Protein AF-A0A8C6QQY6-F1 (afdb_monomer_lite)

Foldseek 3Di:
DDDDDPPDPPDADPLLVVLLVLLVVCVLLLVVLVVVLVCLVVCVCVVPDPPVRSVVSNVVSVVLNVSSVCSVVGNVCVVVSVVVVVVSCVVPVVSVVVVVCVVDDDDDDDD

pLDDT: mean 82.31, std 19.33, range [36.75, 97.31]

Sequence (111 aa):
ELEPSVNIQGGTTEGDLLFAQKCKELQGFIRPLTDLLNGLKMGRFERGLSSFQQSVAMDRIQRIVGVLQKPEMGERYLGTLLQVEGMLKTWFPHIAAQKSSLGGSKHRFTK

Secondary structure (DSSP, 8-state):
-------------HHHHHHHHHHHHHGGGHHHHHHHHHHHHTTTTTTTS-HHHHHHHHHHHHHHHHHHH-GGG-GGGHHHHHHHHHHHHHH-HHHHHHHHGGGS-------

Radius of gyration: 19.96 Å; chains: 1; bounding box: 44×39×70 Å

Organism: Nannospalax galili (NCBI:txid1026970)

Structure (mmCIF, N/CA/C/O backbone):
data_AF-A0A8C6QQY6-F1
#
_entry.id   AF-A0A8C6QQY6-F1
#
loop_
_atom_site.group_PDB
_atom_site.id
_atom_site.type_symbol
_atom_site.label_atom_id
_atom_site.label_alt_id
_atom_site.label_comp_id
_atom_site.label_asym_id
_atom_site.label_entity_id
_atom_site.label_seq_id
_atom_site.pdbx_PDB_ins_code
_atom_site.Cartn_x
_atom_site.Cartn_y
_atom_site.Cartn_z
_atom_site.occupancy
_atom_site.B_iso_or_equiv
_atom_site.auth_seq_id
_atom_site.auth_comp_id
_atom_site.auth_asym_id
_atom_site.auth_atom_id
_atom_site.pdbx_PDB_model_num
ATOM 1 N N . GLU A 1 1 ? -12.266 9.122 52.286 1.00 41.62 1 GLU A N 1
ATOM 2 C CA . GLU A 1 1 ? -12.175 10.264 51.362 1.00 41.62 1 GLU A CA 1
ATOM 3 C C . GLU A 1 1 ? -10.720 10.383 50.925 1.00 41.62 1 GLU A C 1
ATOM 5 O O . GLU A 1 1 ? -9.904 10.760 51.748 1.00 41.62 1 GLU A O 1
ATOM 10 N N . LEU A 1 2 ? -10.387 9.883 49.731 1.00 38.97 2 LEU A N 1
ATOM 11 C CA . LEU A 1 2 ? -9.060 9.921 49.092 1.00 38.97 2 LEU A CA 1
ATOM 12 C C . LEU A 1 2 ? -9.281 9.636 47.588 1.00 38.97 2 LEU A C 1
ATOM 14 O O . LEU A 1 2 ? -9.402 8.484 47.188 1.00 38.97 2 LEU A O 1
ATOM 18 N N . GLU A 1 3 ? -9.391 10.695 46.789 1.00 40.97 3 GLU A N 1
ATOM 19 C CA . GLU A 1 3 ? -9.116 10.710 45.336 1.00 40.97 3 GLU A CA 1
ATOM 20 C C . GLU A 1 3 ? -7.622 11.088 45.142 1.00 40.97 3 GLU A C 1
ATOM 22 O O . GLU A 1 3 ? -7.042 11.602 46.105 1.00 40.97 3 GLU A O 1
ATOM 27 N N . PRO A 1 4 ? -6.964 10.943 43.963 1.00 47.34 4 PRO A N 1
ATOM 28 C CA . PRO A 1 4 ? -7.472 10.551 42.642 1.00 47.34 4 PRO A CA 1
ATOM 29 C C . PRO A 1 4 ? -6.619 9.453 41.956 1.00 47.34 4 PRO A C 1
ATOM 31 O O . PRO A 1 4 ? -5.397 9.559 41.853 1.00 47.34 4 PRO A O 1
ATOM 34 N N . SER A 1 5 ? -7.241 8.421 41.384 1.00 36.75 5 SER A N 1
ATOM 35 C CA . SER A 1 5 ? -6.539 7.498 40.471 1.00 36.75 5 SER A CA 1
ATOM 36 C C . SER A 1 5 ? -6.950 7.798 39.036 1.00 36.75 5 SER A C 1
ATOM 38 O O . SER A 1 5 ? -7.859 7.172 38.495 1.00 36.75 5 SER A O 1
ATOM 40 N N . VAL A 1 6 ? -6.283 8.771 38.408 1.00 48.25 6 VAL A N 1
ATOM 41 C CA . VAL A 1 6 ? -6.341 8.958 36.951 1.00 48.25 6 VAL A CA 1
ATOM 42 C C . VAL A 1 6 ? -5.658 7.748 36.313 1.00 48.25 6 VAL A C 1
ATOM 44 O O . VAL A 1 6 ? -4.451 7.727 36.081 1.00 48.25 6 VAL A O 1
ATOM 47 N N . ASN A 1 7 ? -6.437 6.693 36.093 1.00 45.41 7 ASN A N 1
ATOM 48 C CA . ASN A 1 7 ? -5.994 5.481 35.431 1.00 45.41 7 ASN A CA 1
ATOM 49 C C . ASN A 1 7 ? -5.938 5.753 33.921 1.00 45.41 7 ASN A C 1
ATOM 51 O O . ASN A 1 7 ? -6.956 5.700 33.244 1.00 45.41 7 ASN A O 1
ATOM 55 N N . ILE A 1 8 ? -4.749 6.140 33.449 1.00 49.03 8 ILE A N 1
ATOM 56 C CA . ILE A 1 8 ? -4.232 6.038 32.075 1.00 49.03 8 ILE A CA 1
ATOM 57 C C . ILE A 1 8 ? -5.289 6.257 30.976 1.00 49.03 8 ILE A C 1
ATOM 59 O O . ILE A 1 8 ? -5.989 5.336 30.559 1.00 49.03 8 ILE A O 1
ATOM 63 N N . GLN A 1 9 ? -5.318 7.469 30.415 1.00 50.94 9 GLN A N 1
ATOM 64 C CA . GLN A 1 9 ? -5.923 7.753 29.108 1.00 50.94 9 GLN A CA 1
ATOM 65 C C . GLN A 1 9 ? -5.124 7.048 27.990 1.00 50.94 9 GLN A C 1
ATOM 67 O O . GLN A 1 9 ? -4.404 7.672 27.221 1.00 50.94 9 GLN A O 1
ATOM 72 N N . GLY A 1 10 ? -5.216 5.721 27.942 1.00 52.69 10 GLY A N 1
ATOM 73 C CA . GLY A 1 10 ? -4.748 4.847 26.865 1.00 52.69 10 GLY A CA 1
ATOM 74 C C . GLY A 1 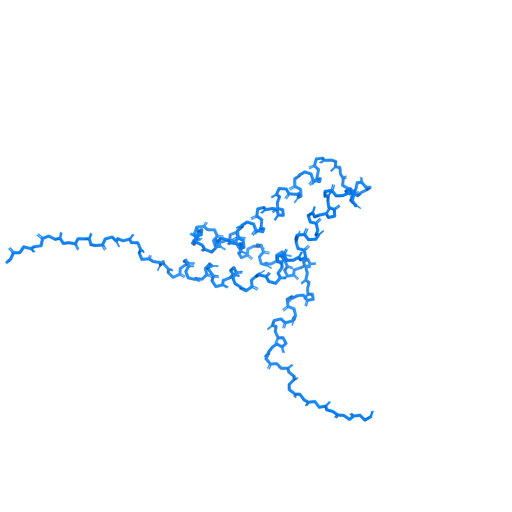10 ? -5.930 4.115 26.234 1.00 52.69 10 GLY A C 1
ATOM 75 O O . GLY A 1 10 ? -5.826 2.942 25.887 1.00 52.69 10 GLY A O 1
ATOM 76 N N . GLY A 1 11 ? -7.091 4.772 26.196 1.00 59.59 11 GLY A N 1
ATOM 77 C CA . GLY A 1 11 ? -8.293 4.232 25.581 1.00 59.59 11 GLY A CA 1
ATOM 78 C C . GLY A 1 11 ? -8.135 4.279 24.073 1.00 59.59 11 GLY A C 1
ATOM 79 O O . GLY A 1 11 ? -8.010 5.364 23.513 1.00 59.59 11 GLY A O 1
ATOM 80 N N . THR A 1 12 ? -8.126 3.109 23.437 1.00 73.81 12 THR A N 1
ATOM 81 C CA . THR A 1 12 ? -8.250 2.968 21.985 1.00 73.81 12 THR A CA 1
ATOM 82 C C . THR A 1 12 ? -9.378 3.876 21.503 1.00 73.81 12 THR A C 1
ATOM 84 O O . THR A 1 12 ? -10.525 3.703 21.926 1.00 73.81 12 THR A O 1
ATOM 87 N N . THR A 1 13 ? -9.056 4.876 20.684 1.00 87.75 13 THR A N 1
ATOM 88 C CA . THR A 1 13 ? -10.071 5.808 20.189 1.00 87.75 13 THR A CA 1
ATOM 89 C C . THR A 1 13 ? -10.946 5.112 19.146 1.00 87.75 13 THR A C 1
ATOM 91 O O . THR A 1 13 ? -10.591 4.063 18.600 1.00 87.75 13 THR A O 1
ATOM 94 N N . GLU A 1 14 ? -12.112 5.680 18.834 1.00 89.00 14 GLU A N 1
ATOM 95 C CA . GLU A 1 14 ? -12.937 5.170 17.732 1.00 89.00 14 GLU A CA 1
ATOM 96 C C . GLU A 1 14 ? -12.143 5.154 16.413 1.00 89.00 14 GLU A C 1
ATOM 98 O O . GLU A 1 14 ? -12.224 4.194 15.644 1.00 89.00 14 GLU A O 1
ATOM 103 N N . GLY A 1 15 ? -11.298 6.165 16.189 1.00 91.19 15 GLY A N 1
ATOM 104 C CA . GLY A 1 15 ? -10.406 6.223 15.038 1.00 91.19 15 GLY A CA 1
ATOM 105 C C . GLY A 1 15 ? -9.369 5.097 15.019 1.00 91.19 15 GLY A C 1
ATOM 106 O O . GLY A 1 15 ? -9.094 4.555 13.947 1.00 91.19 15 GLY A O 1
ATOM 107 N N . ASP A 1 16 ? -8.821 4.701 16.172 1.00 91.44 16 ASP A N 1
ATOM 108 C CA . ASP A 1 16 ? -7.874 3.583 16.266 1.00 91.44 16 ASP A CA 1
ATOM 109 C C . ASP A 1 16 ? -8.552 2.252 15.910 1.00 91.44 16 ASP A C 1
ATOM 111 O O . ASP A 1 16 ? -7.994 1.439 15.166 1.00 91.44 16 ASP A O 1
ATOM 115 N N . LEU A 1 17 ? -9.790 2.047 16.382 1.00 91.81 17 LEU A N 1
ATOM 116 C CA . LEU A 1 17 ? -10.599 0.874 16.032 1.00 91.81 17 LEU A CA 1
ATOM 117 C C . LEU A 1 17 ? -10.918 0.843 14.532 1.00 91.81 17 LEU A C 1
ATOM 119 O O . LEU A 1 17 ? -10.772 -0.201 13.888 1.00 91.81 17 LEU A O 1
ATOM 123 N N . LEU A 1 18 ? -11.311 1.985 13.957 1.00 93.12 18 LEU A N 1
ATOM 124 C CA . LEU A 1 18 ? -11.570 2.116 12.522 1.00 93.12 18 LEU A CA 1
ATOM 125 C C . LEU A 1 18 ? -10.308 1.861 11.693 1.00 93.12 18 LEU A C 1
ATOM 127 O O . LEU A 1 18 ? -10.371 1.153 10.685 1.00 93.12 18 LEU A O 1
ATOM 131 N N . PHE A 1 19 ? -9.157 2.380 12.122 1.00 93.69 19 PHE A N 1
ATOM 132 C CA . PHE A 1 19 ? -7.871 2.131 11.477 1.00 93.69 19 PHE A CA 1
ATOM 133 C C . PHE A 1 19 ? -7.530 0.638 11.472 1.00 93.69 19 PHE A C 1
ATOM 135 O O . PHE A 1 19 ? -7.248 0.068 10.415 1.00 93.69 19 PHE A O 1
ATOM 142 N N . ALA A 1 20 ? -7.629 -0.025 12.627 1.00 93.00 20 ALA A N 1
ATOM 143 C CA . ALA A 1 20 ? -7.372 -1.456 12.745 1.00 93.00 20 ALA A CA 1
ATOM 144 C C . ALA A 1 20 ? -8.318 -2.289 11.860 1.00 93.00 20 ALA A C 1
ATOM 146 O O . ALA A 1 20 ? -7.877 -3.199 11.148 1.00 93.00 20 ALA A O 1
ATOM 147 N N . GLN A 1 21 ? -9.608 -1.942 11.843 1.00 93.19 21 GLN A N 1
ATOM 148 C CA . GLN A 1 21 ? -10.605 -2.586 10.990 1.00 93.19 21 GLN A CA 1
ATOM 149 C C . GLN A 1 21 ? -10.279 -2.402 9.500 1.00 93.19 21 GLN A C 1
ATOM 151 O O . GLN A 1 21 ? -10.317 -3.368 8.732 1.00 93.19 21 GLN A O 1
ATOM 156 N N . LYS A 1 22 ? -9.876 -1.199 9.083 1.00 93.81 22 LYS A N 1
ATOM 157 C CA . LYS A 1 22 ? -9.468 -0.923 7.700 1.00 93.81 22 LYS A CA 1
ATOM 158 C C . LYS A 1 22 ? -8.205 -1.678 7.301 1.00 93.81 22 LYS A C 1
ATOM 160 O O . LYS A 1 22 ? -8.171 -2.277 6.225 1.00 93.81 22 LYS A O 1
ATOM 165 N N . CYS A 1 23 ? -7.203 -1.763 8.174 1.00 93.62 23 CYS A N 1
ATOM 166 C CA . CYS A 1 23 ? -6.030 -2.606 7.938 1.00 93.62 23 CYS A CA 1
ATOM 167 C C . CYS A 1 23 ? -6.421 -4.078 7.730 1.00 93.62 23 CYS A C 1
ATOM 169 O O . CYS A 1 23 ? -5.899 -4.724 6.817 1.00 93.62 23 CYS A O 1
ATOM 171 N N . LYS A 1 24 ? -7.391 -4.596 8.500 1.00 91.19 24 LYS A N 1
ATOM 172 C CA . LYS A 1 24 ? -7.944 -5.953 8.336 1.00 91.19 24 LYS A CA 1
ATOM 173 C C . LYS A 1 24 ? -8.661 -6.132 6.991 1.00 91.19 24 LYS A C 1
ATOM 175 O O . LYS A 1 24 ? -8.483 -7.143 6.304 1.00 91.19 24 LYS A O 1
ATOM 180 N N . GLU A 1 25 ? -9.439 -5.139 6.568 1.00 91.62 25 GLU A N 1
ATOM 181 C CA . GLU A 1 25 ? -10.083 -5.114 5.249 1.00 91.62 25 GLU A CA 1
ATOM 182 C C . GLU A 1 25 ? -9.065 -5.098 4.101 1.00 91.62 25 GLU A C 1
ATOM 184 O O . GLU A 1 25 ? -9.298 -5.711 3.059 1.00 91.62 25 GLU A O 1
ATOM 189 N N . LEU A 1 26 ? -7.904 -4.487 4.300 1.00 93.25 26 LEU A N 1
ATOM 190 C CA . LEU A 1 26 ? -6.883 -4.353 3.267 1.00 93.25 26 LEU A CA 1
ATOM 191 C C . LEU A 1 26 ? -5.827 -5.473 3.268 1.00 93.25 26 LEU A C 1
ATOM 193 O O . LEU A 1 26 ? -5.005 -5.524 2.355 1.00 93.25 26 LEU A O 1
ATOM 197 N N . GLN A 1 27 ? -5.876 -6.433 4.203 1.00 91.00 27 GLN A N 1
ATOM 198 C CA . GLN A 1 27 ? -4.909 -7.550 4.260 1.00 91.00 27 GLN A CA 1
ATOM 199 C C . GLN A 1 27 ? -4.802 -8.345 2.951 1.00 91.00 27 GLN A C 1
ATOM 201 O O . GLN A 1 27 ? -3.726 -8.829 2.606 1.00 91.00 27 GLN A O 1
ATOM 206 N N . GLY A 1 28 ? -5.897 -8.451 2.187 1.00 91.56 28 GLY A N 1
ATOM 207 C CA . GLY A 1 28 ? -5.909 -9.152 0.897 1.00 91.56 28 GLY A CA 1
ATOM 208 C C . GLY A 1 28 ? -4.958 -8.550 -0.145 1.00 91.56 28 GLY A C 1
ATOM 209 O O . GLY A 1 28 ? -4.521 -9.255 -1.050 1.00 91.56 28 GLY A O 1
ATOM 210 N N . PHE A 1 29 ? -4.584 -7.276 0.005 1.00 94.25 29 PHE A N 1
ATOM 211 C CA . PHE A 1 29 ? -3.648 -6.593 -0.887 1.00 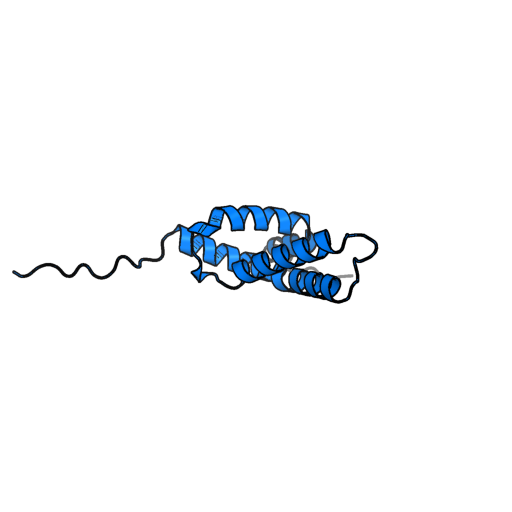94.25 29 PHE A CA 1
ATOM 212 C C . PHE A 1 29 ? -2.177 -6.787 -0.484 1.00 94.25 29 PHE A C 1
ATOM 214 O O . PHE A 1 29 ? -1.292 -6.460 -1.268 1.00 94.25 29 PHE A O 1
ATOM 221 N N . ILE A 1 30 ? -1.864 -7.355 0.689 1.00 93.56 30 ILE A N 1
ATOM 222 C CA . ILE A 1 30 ? -0.463 -7.537 1.115 1.00 93.56 30 ILE A CA 1
ATOM 223 C C . ILE A 1 30 ? 0.290 -8.463 0.160 1.00 93.56 30 ILE A C 1
ATOM 225 O O . ILE A 1 30 ? 1.416 -8.158 -0.234 1.00 93.56 30 ILE A O 1
ATOM 229 N N . ARG A 1 31 ? -0.325 -9.577 -0.246 1.00 94.31 31 ARG A N 1
ATOM 230 C CA . ARG A 1 31 ? 0.307 -10.541 -1.154 1.00 94.31 31 ARG A CA 1
ATOM 231 C C . ARG A 1 31 ? 0.666 -9.943 -2.523 1.00 94.31 31 ARG A C 1
ATOM 233 O O . ARG A 1 31 ? 1.849 -9.961 -2.848 1.00 94.31 31 ARG A O 1
ATOM 240 N N . PRO A 1 32 ? -0.262 -9.339 -3.287 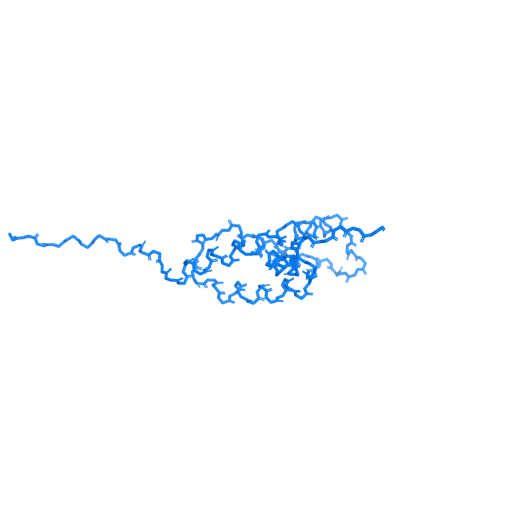1.00 95.06 32 PRO A N 1
ATOM 241 C CA . PRO A 1 32 ? 0.078 -8.732 -4.575 1.00 95.06 32 PRO A CA 1
ATOM 242 C C . PRO A 1 32 ? 1.053 -7.551 -4.444 1.00 95.06 32 PRO A C 1
ATOM 244 O O . PRO A 1 32 ? 1.900 -7.375 -5.315 1.00 95.06 32 PRO A O 1
ATOM 247 N N . LEU A 1 33 ? 0.997 -6.768 -3.357 1.00 96.19 33 LEU A N 1
ATOM 248 C CA . LEU A 1 33 ? 1.993 -5.723 -3.089 1.00 96.19 33 LEU A CA 1
ATOM 249 C C . LEU A 1 33 ? 3.389 -6.314 -2.851 1.00 96.19 33 LEU A C 1
ATOM 251 O O . LEU A 1 33 ? 4.378 -5.785 -3.354 1.00 96.19 33 LEU A O 1
ATOM 255 N N . THR A 1 34 ? 3.475 -7.424 -2.118 1.00 95.69 34 THR A N 1
ATOM 256 C CA . THR A 1 34 ? 4.740 -8.131 -1.874 1.00 95.69 34 THR A CA 1
ATOM 257 C C . THR A 1 34 ? 5.294 -8.730 -3.167 1.00 95.69 34 THR A C 1
ATOM 259 O O . THR A 1 34 ? 6.485 -8.599 -3.445 1.00 95.69 34 THR A O 1
ATOM 262 N N . ASP A 1 35 ? 4.435 -9.317 -4.002 1.00 95.94 35 ASP A N 1
ATOM 263 C CA . ASP A 1 35 ? 4.823 -9.862 -5.306 1.00 95.94 35 ASP A CA 1
ATOM 264 C C . ASP A 1 35 ? 5.300 -8.759 -6.265 1.00 95.94 35 ASP A C 1
ATOM 266 O O . ASP A 1 35 ? 6.289 -8.937 -6.983 1.00 95.94 35 ASP A O 1
ATOM 270 N N . LEU A 1 36 ? 4.651 -7.588 -6.237 1.00 95.69 36 LEU A N 1
ATOM 271 C CA . LEU A 1 36 ? 5.078 -6.400 -6.978 1.00 95.69 36 LEU A CA 1
ATOM 272 C C . LEU A 1 36 ? 6.448 -5.899 -6.500 1.00 95.69 36 LEU A C 1
ATOM 274 O O . LEU A 1 36 ? 7.328 -5.640 -7.323 1.00 95.69 36 LEU A O 1
ATOM 278 N N . LEU A 1 37 ? 6.654 -5.820 -5.181 1.00 96.31 37 LEU A N 1
ATOM 279 C CA . LEU A 1 37 ? 7.931 -5.437 -4.578 1.00 96.31 37 LEU A CA 1
ATOM 280 C C . LEU A 1 37 ? 9.058 -6.405 -4.966 1.00 96.31 37 LEU A C 1
ATOM 282 O O . LEU A 1 37 ? 10.161 -5.966 -5.288 1.00 96.31 37 LEU A O 1
ATOM 286 N N . ASN A 1 38 ? 8.790 -7.712 -4.970 1.00 96.62 38 ASN A N 1
ATOM 287 C CA . ASN A 1 38 ? 9.750 -8.718 -5.423 1.00 96.62 38 ASN A CA 1
ATOM 288 C C . ASN A 1 38 ? 10.057 -8.566 -6.918 1.00 96.62 38 ASN A C 1
ATOM 290 O O . ASN A 1 38 ? 11.218 -8.627 -7.309 1.00 96.62 38 ASN A O 1
ATOM 294 N N . GLY A 1 39 ? 9.051 -8.279 -7.750 1.00 95.62 39 GLY A N 1
ATOM 295 C CA . GLY A 1 39 ? 9.257 -7.962 -9.164 1.00 95.62 39 GLY A CA 1
ATOM 296 C C . GLY A 1 39 ? 10.173 -6.752 -9.378 1.00 95.62 39 GLY A C 1
ATOM 297 O O . GLY A 1 39 ? 11.060 -6.812 -10.228 1.00 95.62 39 GLY A O 1
ATOM 298 N N . LEU A 1 40 ? 10.008 -5.687 -8.585 1.00 95.31 40 LEU A N 1
ATOM 299 C CA . LEU A 1 40 ? 10.905 -4.523 -8.600 1.00 95.31 40 LEU A CA 1
ATOM 300 C C . LEU A 1 40 ? 12.338 -4.906 -8.214 1.00 95.31 40 LEU A C 1
ATOM 302 O O . LEU A 1 40 ? 13.264 -4.575 -8.947 1.00 95.31 40 LEU A O 1
ATOM 306 N N . LYS A 1 41 ? 12.517 -5.672 -7.130 1.00 94.12 41 LYS A N 1
ATOM 307 C CA . LYS A 1 41 ? 13.838 -6.154 -6.682 1.00 94.12 41 LYS A CA 1
ATOM 308 C C . LYS A 1 41 ? 14.541 -7.048 -7.706 1.00 94.12 41 LYS A C 1
ATOM 310 O O . LYS A 1 41 ? 15.761 -7.040 -7.777 1.00 94.12 41 LYS A O 1
ATOM 315 N N . MET A 1 42 ? 13.780 -7.821 -8.479 1.00 95.50 42 MET A N 1
ATOM 316 C CA . MET A 1 42 ? 14.302 -8.720 -9.517 1.00 95.50 42 MET A CA 1
ATOM 317 C C . MET A 1 42 ? 14.519 -8.028 -10.873 1.00 95.50 42 MET A C 1
ATOM 319 O O . MET A 1 42 ? 14.762 -8.709 -11.864 1.00 95.50 42 MET A O 1
ATOM 323 N N . GLY A 1 43 ? 14.373 -6.702 -10.954 1.00 92.75 43 GLY A N 1
ATOM 324 C CA . GLY A 1 43 ? 14.596 -5.951 -12.192 1.00 92.75 43 GLY A CA 1
ATOM 325 C C . GLY A 1 43 ? 13.481 -6.086 -13.239 1.00 92.75 43 GLY A C 1
ATOM 326 O O . GLY A 1 43 ? 13.637 -5.646 -14.376 1.00 92.75 43 GLY A O 1
ATOM 327 N N . ARG A 1 44 ? 12.300 -6.624 -12.882 1.00 93.94 44 ARG A N 1
ATOM 328 C CA . ARG A 1 44 ? 11.176 -6.833 -13.828 1.00 93.94 44 ARG A CA 1
ATOM 329 C C . ARG A 1 44 ? 10.725 -5.540 -14.524 1.00 93.94 44 ARG A C 1
ATOM 331 O O . ARG A 1 44 ? 10.131 -5.595 -15.596 1.00 93.94 44 ARG A O 1
ATOM 338 N N . PHE A 1 45 ? 11.002 -4.385 -13.922 1.00 92.19 45 PHE A N 1
ATOM 339 C CA . PHE A 1 45 ? 10.548 -3.076 -14.388 1.00 92.19 45 PHE A CA 1
ATOM 340 C C . PHE A 1 45 ? 11.685 -2.162 -14.874 1.00 92.19 45 PHE A C 1
ATOM 342 O O . PHE A 1 45 ? 11.453 -0.969 -15.043 1.00 92.19 45 PHE A O 1
ATOM 349 N N . GLU A 1 46 ? 12.904 -2.667 -15.099 1.00 91.56 46 GLU A N 1
ATOM 350 C CA . GLU A 1 46 ? 14.060 -1.830 -15.501 1.00 91.56 46 GLU A CA 1
ATOM 351 C C . GLU A 1 46 ? 13.872 -1.126 -16.847 1.00 91.56 46 GLU A C 1
ATOM 353 O O . GLU A 1 46 ? 14.406 -0.045 -17.065 1.00 91.56 46 GLU A O 1
ATOM 358 N N . ARG A 1 47 ? 13.064 -1.698 -17.747 1.00 91.69 47 ARG A N 1
ATOM 359 C CA . ARG A 1 47 ? 12.756 -1.081 -19.048 1.00 91.69 47 ARG A CA 1
ATOM 360 C C . ARG A 1 47 ? 11.667 -0.007 -18.985 1.00 91.69 47 ARG A C 1
ATOM 362 O O . ARG A 1 47 ? 11.484 0.710 -19.961 1.00 91.69 47 ARG A O 1
ATOM 369 N N . GLY A 1 48 ? 10.911 0.063 -17.887 1.00 91.69 48 GLY A N 1
ATOM 370 C CA . GLY A 1 48 ? 9.742 0.943 -17.752 1.00 91.69 48 GLY A CA 1
ATOM 371 C C . GLY A 1 48 ? 9.871 2.015 -16.673 1.00 91.69 48 GLY A C 1
ATOM 372 O O . GLY A 1 48 ? 9.065 2.940 -16.643 1.00 91.69 48 GLY A O 1
ATOM 373 N N . LEU A 1 49 ? 10.860 1.899 -15.786 1.00 94.75 49 LEU A N 1
ATOM 374 C CA . LEU A 1 49 ? 11.108 2.827 -14.688 1.00 94.75 49 LEU A CA 1
ATOM 375 C C . LEU A 1 49 ? 12.607 3.101 -14.593 1.00 94.75 49 LEU A C 1
ATOM 377 O O . LEU A 1 49 ? 13.409 2.171 -14.657 1.00 94.75 49 LEU A O 1
ATOM 381 N N . SER A 1 50 ? 12.984 4.360 -14.370 1.00 95.88 50 SER A N 1
ATOM 382 C CA . SER A 1 50 ? 14.365 4.687 -14.014 1.00 95.88 50 SER A CA 1
ATOM 383 C C . SER A 1 50 ? 14.736 4.081 -12.656 1.00 95.88 50 SER A C 1
ATOM 385 O O . SER A 1 50 ? 13.869 3.850 -11.810 1.00 95.88 50 SER A O 1
ATOM 387 N N . SER A 1 51 ? 16.029 3.884 -12.400 1.00 93.50 51 SER A N 1
ATOM 388 C CA . SER A 1 51 ? 16.531 3.372 -11.113 1.00 93.50 51 SER A CA 1
ATOM 389 C C . SER A 1 51 ? 16.036 4.190 -9.910 1.00 93.50 51 SER A C 1
ATOM 391 O O . SER A 1 51 ? 15.703 3.638 -8.856 1.00 93.50 51 SER A O 1
ATOM 393 N N . PHE A 1 52 ? 15.904 5.509 -10.080 1.00 95.81 52 PHE A N 1
ATOM 394 C CA . PHE A 1 52 ? 15.323 6.386 -9.068 1.00 95.81 52 PHE A CA 1
ATOM 395 C C . PHE A 1 52 ? 13.829 6.107 -8.858 1.00 95.81 52 PHE A C 1
ATOM 397 O O . PHE A 1 52 ? 13.391 5.925 -7.723 1.00 95.81 52 PHE A O 1
ATOM 404 N N . GLN A 1 53 ? 13.046 6.010 -9.938 1.00 96.44 53 GLN A N 1
ATOM 405 C CA . GLN A 1 53 ? 11.618 5.689 -9.849 1.00 96.44 53 GLN A CA 1
ATOM 406 C C . GLN A 1 53 ? 11.380 4.318 -9.214 1.00 96.44 53 GLN A C 1
ATOM 408 O O . GLN A 1 53 ? 10.464 4.182 -8.408 1.00 96.44 53 GLN A O 1
ATOM 413 N N . GLN A 1 54 ? 12.213 3.322 -9.523 1.00 95.44 54 GLN A N 1
ATOM 414 C CA . GLN A 1 54 ? 12.143 2.001 -8.900 1.00 95.44 54 GLN A CA 1
ATOM 415 C C . GLN A 1 54 ? 12.392 2.075 -7.395 1.00 95.44 54 GLN A C 1
ATOM 417 O O . GLN A 1 54 ? 11.604 1.537 -6.622 1.00 95.44 54 GLN A O 1
ATOM 422 N N . SER A 1 55 ? 13.431 2.797 -6.974 1.00 96.25 55 SER A N 1
ATOM 423 C CA . SER A 1 55 ? 13.765 2.966 -5.555 1.00 96.25 55 SER A CA 1
ATOM 424 C C . SER A 1 55 ? 12.637 3.660 -4.787 1.00 96.25 55 SER A C 1
ATOM 426 O O . SER A 1 55 ? 12.236 3.207 -3.715 1.00 96.25 55 SER A O 1
ATOM 428 N N . VAL A 1 56 ? 12.061 4.719 -5.369 1.00 97.00 56 VAL A N 1
ATOM 429 C CA . VAL A 1 56 ? 10.898 5.405 -4.792 1.00 97.00 56 VAL A CA 1
ATOM 430 C C . VAL A 1 56 ? 9.688 4.471 -4.753 1.00 97.00 56 VAL A C 1
ATOM 432 O O . VAL A 1 56 ? 9.025 4.387 -3.725 1.00 97.00 56 VAL A O 1
ATOM 435 N N . ALA A 1 57 ? 9.401 3.734 -5.827 1.00 95.62 57 ALA A N 1
ATOM 436 C CA . ALA A 1 57 ? 8.282 2.795 -5.864 1.00 95.62 57 ALA A CA 1
ATOM 437 C C . ALA A 1 57 ? 8.417 1.704 -4.791 1.00 95.62 57 ALA A C 1
ATOM 439 O O . ALA A 1 57 ? 7.442 1.400 -4.103 1.00 95.62 57 ALA A O 1
ATOM 440 N N . MET A 1 58 ? 9.622 1.163 -4.597 1.00 97.31 58 MET A N 1
ATOM 441 C CA . MET A 1 58 ? 9.913 0.184 -3.550 1.00 97.31 58 MET A CA 1
ATOM 442 C C . MET A 1 58 ? 9.653 0.754 -2.152 1.00 97.31 58 MET A C 1
ATOM 444 O O . MET A 1 58 ? 8.912 0.134 -1.390 1.00 97.31 58 MET A O 1
ATOM 448 N N . ASP A 1 59 ? 10.172 1.950 -1.843 1.00 97.19 59 ASP A N 1
ATOM 449 C CA . ASP A 1 59 ? 9.912 2.633 -0.564 1.00 97.19 59 ASP A CA 1
ATOM 450 C C . ASP A 1 59 ? 8.409 2.831 -0.332 1.00 97.19 59 ASP A C 1
ATOM 452 O O . ASP A 1 59 ? 7.883 2.504 0.737 1.00 97.19 59 ASP A O 1
ATOM 456 N N . ARG A 1 60 ? 7.687 3.309 -1.352 1.00 96.56 60 ARG A N 1
ATOM 457 C CA . ARG A 1 60 ? 6.242 3.543 -1.248 1.00 96.56 60 ARG A CA 1
ATOM 458 C C . ARG A 1 60 ? 5.473 2.248 -1.000 1.00 96.56 60 ARG A C 1
ATOM 460 O O . ARG A 1 60 ? 4.623 2.225 -0.111 1.00 96.56 60 ARG A O 1
ATOM 467 N N . ILE A 1 61 ? 5.784 1.169 -1.720 1.00 96.44 61 ILE A N 1
ATOM 468 C CA . ILE A 1 61 ? 5.130 -0.1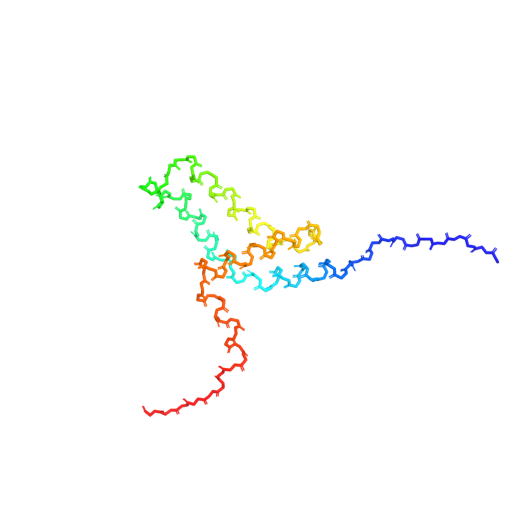35 -1.529 1.00 96.44 61 ILE A CA 1
ATOM 469 C C . ILE A 1 61 ? 5.447 -0.703 -0.141 1.00 96.44 61 ILE A C 1
ATOM 471 O O . ILE A 1 61 ? 4.536 -1.153 0.553 1.00 96.44 61 ILE A O 1
ATOM 475 N N . GLN A 1 62 ? 6.707 -0.643 0.302 1.00 96.12 62 GLN A N 1
ATOM 476 C CA . GLN A 1 62 ? 7.104 -1.111 1.633 1.00 96.12 62 GLN A CA 1
ATOM 477 C C . GLN A 1 62 ? 6.390 -0.345 2.747 1.00 96.12 62 GLN A C 1
ATOM 479 O O . GLN A 1 62 ? 5.944 -0.960 3.715 1.00 96.12 62 GLN A O 1
ATOM 484 N N . ARG A 1 63 ? 6.228 0.975 2.601 1.00 95.19 63 ARG A N 1
ATOM 485 C CA . ARG A 1 63 ? 5.460 1.791 3.550 1.00 95.19 63 ARG A CA 1
ATOM 486 C C . ARG A 1 63 ? 3.998 1.374 3.607 1.00 95.19 63 ARG A C 1
ATOM 488 O O . ARG A 1 63 ? 3.481 1.206 4.705 1.00 95.19 63 ARG A O 1
ATOM 495 N N . ILE A 1 64 ? 3.352 1.160 2.460 1.00 95.00 64 ILE A N 1
ATOM 496 C CA . ILE A 1 64 ? 1.961 0.686 2.418 1.00 95.00 64 ILE A CA 1
ATOM 497 C C . ILE A 1 64 ? 1.838 -0.658 3.141 1.00 95.00 64 ILE A C 1
ATOM 499 O O . ILE A 1 64 ? 1.025 -0.782 4.052 1.00 95.00 64 ILE A O 1
ATOM 503 N N . VAL A 1 65 ? 2.672 -1.644 2.793 1.00 94.81 65 VAL A N 1
ATOM 504 C CA . VAL A 1 65 ? 2.651 -2.966 3.443 1.00 94.81 65 VAL A CA 1
ATOM 505 C C . VAL A 1 65 ? 2.885 -2.842 4.950 1.00 94.81 65 VAL A C 1
ATOM 507 O O . VAL A 1 65 ? 2.146 -3.437 5.730 1.00 94.81 65 VAL A O 1
ATOM 510 N N . GLY A 1 66 ? 3.850 -2.020 5.367 1.00 93.81 66 GLY A N 1
ATOM 511 C CA . GLY A 1 66 ? 4.148 -1.787 6.779 1.00 93.81 66 GLY A CA 1
ATOM 512 C C . GLY A 1 66 ? 2.981 -1.169 7.553 1.00 93.81 66 GLY A C 1
ATOM 513 O O . GLY A 1 66 ? 2.714 -1.594 8.672 1.00 93.81 66 GLY A O 1
ATOM 514 N N . VAL A 1 67 ? 2.258 -0.216 6.956 1.00 93.00 67 VAL A N 1
ATOM 515 C CA . VAL A 1 67 ? 1.040 0.372 7.546 1.00 93.00 67 VAL A CA 1
ATOM 516 C C . VAL A 1 67 ? -0.056 -0.687 7.677 1.00 93.00 67 VAL A C 1
ATOM 518 O O . VAL A 1 67 ? -0.647 -0.823 8.743 1.00 93.00 67 VAL A O 1
ATOM 521 N N . LEU A 1 68 ? -0.290 -1.482 6.627 1.00 92.31 68 LEU A N 1
ATOM 522 C CA . LEU A 1 68 ? -1.310 -2.535 6.645 1.00 92.31 68 LEU A CA 1
ATOM 523 C C . LEU A 1 68 ? -1.021 -3.629 7.683 1.00 92.31 68 LEU A C 1
ATOM 525 O O . LEU A 1 68 ? -1.953 -4.225 8.215 1.00 92.31 68 LEU A O 1
ATOM 529 N N . GLN A 1 69 ? 0.250 -3.906 7.973 1.00 91.38 69 GLN A N 1
ATOM 530 C CA . GLN A 1 69 ? 0.662 -4.923 8.947 1.00 91.38 69 GLN A CA 1
ATOM 531 C C . GLN A 1 69 ? 0.673 -4.433 10.400 1.00 91.38 69 GLN A C 1
ATOM 533 O O . GLN A 1 69 ? 0.767 -5.264 11.299 1.00 91.38 69 GLN A O 1
ATOM 538 N N . LYS A 1 70 ? 0.576 -3.119 10.639 1.00 92.12 70 LYS A N 1
ATOM 539 C CA . LYS A 1 70 ? 0.673 -2.510 11.973 1.00 92.12 70 LYS A CA 1
ATOM 540 C C . LYS A 1 70 ? -0.607 -1.761 12.344 1.00 92.12 70 LYS A C 1
ATOM 542 O O . LYS A 1 70 ? -0.630 -0.528 12.300 1.00 92.12 70 LYS A O 1
ATOM 547 N N . PRO A 1 71 ? -1.690 -2.474 12.706 1.00 87.69 71 PRO A N 1
ATOM 548 C CA . PRO A 1 71 ? -2.945 -1.845 13.113 1.00 87.69 71 PRO A CA 1
ATOM 549 C C . PRO A 1 71 ? -2.798 -0.990 14.383 1.00 87.69 71 PRO A C 1
ATOM 551 O O . PRO A 1 71 ? -3.614 -0.104 14.601 1.00 87.69 71 PRO A O 1
ATOM 554 N N . GLU A 1 72 ? -1.743 -1.189 15.184 1.00 86.62 72 GLU A N 1
ATOM 555 C CA . GLU A 1 72 ? -1.471 -0.383 16.385 1.00 86.62 72 GLU A CA 1
ATOM 556 C C . GLU A 1 72 ? -0.941 1.033 16.097 1.00 86.62 72 GLU A C 1
ATOM 558 O O . GLU A 1 72 ? -0.762 1.826 17.017 1.00 86.62 72 GLU A O 1
ATOM 563 N N . MET A 1 73 ? -0.670 1.371 14.831 1.00 88.00 73 MET A N 1
ATOM 564 C CA . MET A 1 73 ? -0.214 2.714 14.450 1.00 88.00 73 MET A CA 1
ATOM 565 C C . MET A 1 73 ? -1.277 3.803 14.674 1.00 88.00 73 MET A C 1
ATOM 567 O O . MET A 1 73 ? -0.913 4.976 14.804 1.00 88.00 73 MET A O 1
ATOM 571 N N . GLY A 1 74 ? -2.552 3.409 14.721 1.00 88.94 74 GLY A N 1
ATOM 572 C CA . GLY A 1 74 ? -3.663 4.243 15.167 1.00 88.94 74 GLY A CA 1
ATOM 573 C C . GLY A 1 74 ? -4.168 5.291 14.172 1.00 88.94 74 GLY A C 1
ATOM 574 O O . GLY A 1 74 ? -3.703 5.422 13.033 1.00 88.94 74 GLY A O 1
ATOM 575 N N . GLU A 1 75 ? -5.143 6.070 14.634 1.00 91.44 75 GLU A N 1
ATOM 576 C CA . GLU A 1 75 ? -5.968 6.975 13.830 1.00 91.44 75 GLU A CA 1
ATOM 577 C C . GLU A 1 75 ? -5.191 8.097 13.140 1.00 91.44 75 GLU A C 1
ATOM 579 O O . GLU A 1 75 ? -5.609 8.603 12.098 1.00 91.44 75 GLU A O 1
ATOM 584 N N . ARG A 1 76 ? -4.005 8.441 13.655 1.00 91.25 76 ARG A N 1
ATOM 585 C CA . ARG A 1 76 ? -3.12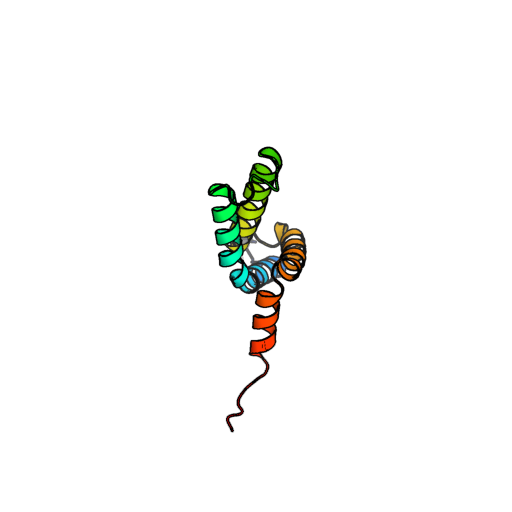6 9.466 13.071 1.00 91.25 76 ARG A CA 1
ATOM 586 C C . ARG A 1 76 ? -2.726 9.169 11.619 1.00 91.25 76 ARG A C 1
ATOM 588 O O . ARG A 1 76 ? -2.305 10.073 10.902 1.00 91.25 76 ARG A O 1
ATOM 595 N N . TYR A 1 77 ? -2.855 7.915 11.176 1.00 92.25 77 TYR A N 1
ATOM 596 C CA . TYR A 1 77 ? -2.620 7.497 9.792 1.00 92.25 77 TYR A CA 1
ATOM 597 C C . TYR A 1 77 ? -3.895 7.104 9.039 1.00 92.25 77 TYR A C 1
ATOM 599 O O . TYR A 1 77 ? -3.800 6.666 7.892 1.00 92.25 77 TYR A O 1
ATOM 607 N N . LEU A 1 78 ? -5.080 7.266 9.636 1.00 92.75 78 LEU A N 1
ATOM 608 C CA . LEU A 1 78 ? -6.354 6.869 9.037 1.00 92.75 78 LEU A CA 1
ATOM 609 C C . LEU A 1 78 ? -6.618 7.587 7.713 1.00 92.75 78 LEU A C 1
ATOM 611 O O . LEU A 1 78 ? -6.960 6.935 6.731 1.00 92.75 78 LEU A O 1
ATOM 615 N N . GLY A 1 79 ? -6.365 8.897 7.640 1.00 93.38 79 GLY A N 1
ATOM 616 C CA . GLY A 1 79 ? -6.498 9.648 6.386 1.00 93.38 79 GLY A CA 1
ATOM 617 C C . GLY A 1 79 ? -5.625 9.074 5.262 1.00 93.38 79 GLY A C 1
ATOM 618 O O . GLY A 1 79 ? -6.103 8.833 4.153 1.00 93.38 79 GLY A O 1
ATOM 619 N N . THR A 1 80 ? -4.365 8.764 5.571 1.00 92.81 80 THR A N 1
ATOM 620 C CA . THR A 1 80 ? -3.433 8.130 4.627 1.00 92.81 80 THR A CA 1
ATOM 621 C C . THR A 1 80 ? -3.894 6.725 4.238 1.00 92.81 80 THR A C 1
ATOM 623 O O . THR A 1 80 ? -3.827 6.359 3.066 1.00 92.81 80 THR A O 1
ATOM 626 N N . LEU A 1 81 ? -4.394 5.936 5.194 1.00 94.62 81 LEU A N 1
ATOM 627 C CA . LEU A 1 81 ? -4.893 4.584 4.948 1.00 94.62 81 LEU A CA 1
ATOM 628 C C . LEU A 1 81 ? -6.086 4.583 3.985 1.00 94.62 81 LEU A C 1
ATOM 630 O O . LEU A 1 81 ? -6.139 3.742 3.091 1.00 94.62 81 LEU A O 1
ATOM 634 N N . LEU A 1 82 ? -7.006 5.540 4.119 1.00 94.19 82 LEU A N 1
ATOM 635 C CA . LEU A 1 82 ? -8.160 5.675 3.225 1.00 94.19 82 LEU A CA 1
ATOM 636 C C . LEU A 1 82 ? -7.751 6.093 1.804 1.00 94.19 82 LEU A C 1
ATOM 638 O O . LEU A 1 82 ? -8.301 5.582 0.827 1.00 94.19 82 LEU A O 1
ATOM 642 N N . GLN A 1 83 ? -6.747 6.965 1.658 1.00 94.19 83 GLN A N 1
ATOM 643 C CA . GLN A 1 83 ? -6.179 7.272 0.338 1.00 94.19 83 GLN A CA 1
ATOM 644 C C . GLN A 1 83 ? -5.549 6.029 -0.298 1.00 94.19 83 GLN A C 1
ATOM 646 O O . GLN A 1 83 ? -5.810 5.717 -1.462 1.00 94.19 83 GLN A O 1
ATOM 651 N N . VAL A 1 84 ? -4.771 5.280 0.486 1.00 93.56 84 VAL A N 1
ATOM 652 C CA . VAL A 1 84 ? -4.172 4.014 0.057 1.00 93.56 84 VAL A CA 1
ATOM 653 C C . VAL A 1 84 ? -5.250 2.996 -0.324 1.00 93.56 84 VAL A C 1
ATOM 655 O O . VAL A 1 84 ? -5.117 2.361 -1.362 1.00 93.56 84 VAL A O 1
ATOM 658 N N . GLU A 1 85 ? -6.344 2.870 0.431 1.00 93.81 85 GLU A N 1
ATOM 659 C CA . GLU A 1 85 ? -7.485 2.011 0.079 1.00 93.81 85 GLU A CA 1
ATOM 660 C C . GLU A 1 85 ? -8.021 2.327 -1.326 1.00 93.81 85 GLU A C 1
ATOM 662 O O . GLU A 1 85 ? -8.204 1.414 -2.135 1.00 93.81 85 GLU A O 1
ATOM 667 N N . GLY A 1 86 ? -8.241 3.607 -1.642 1.00 93.12 86 GLY A N 1
ATOM 668 C CA . GLY A 1 86 ? -8.701 4.034 -2.968 1.00 93.12 86 GLY A CA 1
ATOM 669 C C . GLY A 1 86 ? -7.710 3.683 -4.083 1.00 93.12 86 GLY A C 1
ATOM 670 O O . GLY A 1 86 ? -8.100 3.162 -5.135 1.00 93.12 86 GLY A O 1
ATOM 671 N N . MET A 1 87 ? -6.415 3.890 -3.831 1.00 93.88 87 MET A N 1
ATOM 672 C CA . MET A 1 87 ? -5.351 3.520 -4.769 1.00 93.88 87 MET A CA 1
ATOM 673 C C . MET A 1 87 ? -5.300 2.004 -4.990 1.00 93.88 87 MET A C 1
ATOM 675 O O . MET A 1 87 ? -5.282 1.550 -6.131 1.00 93.88 87 MET A O 1
ATOM 679 N N . LEU A 1 88 ? -5.359 1.208 -3.919 1.00 93.31 88 LEU A N 1
ATOM 680 C CA . LEU A 1 88 ? -5.316 -0.255 -3.986 1.00 93.31 88 LEU A CA 1
ATOM 681 C C . LEU A 1 88 ? -6.514 -0.839 -4.734 1.00 93.31 88 LEU A C 1
ATOM 683 O O . LEU A 1 88 ? -6.340 -1.758 -5.531 1.00 93.31 88 LEU A O 1
ATOM 687 N N . LYS A 1 89 ? -7.716 -0.288 -4.536 1.00 92.19 89 LYS A N 1
ATOM 688 C CA . LYS A 1 89 ? -8.913 -0.699 -5.288 1.00 92.19 89 LYS A CA 1
ATOM 689 C C . LYS A 1 89 ? -8.786 -0.406 -6.783 1.00 92.19 89 LYS A C 1
ATOM 691 O O . LYS A 1 89 ? -9.260 -1.197 -7.592 1.00 92.19 89 LYS A O 1
ATOM 696 N N . THR A 1 90 ? -8.117 0.689 -7.143 1.00 92.25 90 THR A N 1
ATOM 697 C CA . THR A 1 90 ? -7.866 1.058 -8.544 1.00 92.25 90 THR A CA 1
ATOM 698 C C . THR A 1 90 ? -6.782 0.181 -9.174 1.00 92.25 90 THR A C 1
ATOM 700 O O . THR A 1 90 ? -6.915 -0.243 -10.317 1.00 92.25 90 THR A O 1
ATOM 703 N N . TRP A 1 91 ? -5.715 -0.123 -8.432 1.00 91.69 91 TRP A N 1
ATOM 704 C CA . TRP A 1 91 ? -4.595 -0.937 -8.918 1.00 91.69 91 TRP A CA 1
ATOM 705 C C . TRP A 1 91 ? -4.910 -2.436 -8.963 1.00 91.69 91 TRP A C 1
ATOM 707 O O . TRP A 1 91 ? -4.422 -3.143 -9.841 1.00 91.69 91 TRP A O 1
ATOM 717 N N . PHE A 1 92 ? -5.742 -2.927 -8.042 1.00 92.06 92 PHE A N 1
ATOM 718 C CA . PHE A 1 92 ? -6.088 -4.344 -7.907 1.00 92.06 92 PHE A CA 1
ATOM 719 C C . PHE A 1 92 ? -7.616 -4.549 -7.809 1.00 92.06 92 PHE A C 1
ATOM 721 O O . PHE A 1 92 ? -8.123 -5.047 -6.796 1.00 92.06 92 PHE A O 1
ATOM 728 N N . PRO A 1 93 ? -8.383 -4.210 -8.862 1.00 87.19 93 PRO A N 1
ATOM 729 C CA . PRO A 1 93 ? -9.850 -4.223 -8.823 1.00 87.19 93 PRO A CA 1
ATOM 730 C C . PRO A 1 93 ? -10.447 -5.616 -8.570 1.00 87.19 93 PRO A C 1
ATOM 732 O O . PRO A 1 93 ? -11.483 -5.744 -7.919 1.00 87.19 93 PRO A O 1
ATOM 735 N N . HIS A 1 94 ? -9.769 -6.678 -9.015 1.00 84.06 94 HIS A N 1
ATOM 736 C CA . HIS A 1 94 ? -10.211 -8.060 -8.808 1.00 84.06 94 HIS A CA 1
ATOM 737 C C . HIS A 1 94 ? -10.254 -8.452 -7.323 1.00 84.06 94 HIS A C 1
ATOM 739 O O . HIS A 1 94 ? -11.145 -9.188 -6.915 1.00 84.06 94 HIS A O 1
ATOM 745 N N . ILE A 1 95 ? -9.353 -7.917 -6.494 1.00 83.12 95 ILE A N 1
ATOM 746 C CA . ILE A 1 95 ? -9.289 -8.209 -5.051 1.00 83.12 95 ILE A CA 1
ATOM 747 C C . ILE A 1 95 ? -10.396 -7.470 -4.302 1.00 83.12 95 ILE A C 1
ATOM 749 O O . ILE A 1 95 ? -11.015 -8.024 -3.393 1.00 83.12 95 ILE A O 1
ATOM 753 N N . ALA A 1 96 ? -10.685 -6.235 -4.719 1.00 76.12 96 ALA A N 1
ATOM 754 C CA . ALA A 1 96 ? -11.792 -5.457 -4.179 1.00 76.12 96 ALA A CA 1
ATOM 755 C C . ALA A 1 96 ? -13.145 -6.148 -4.433 1.00 76.12 96 ALA A C 1
ATOM 757 O O . ALA A 1 96 ? -13.982 -6.213 -3.532 1.00 76.12 96 ALA A O 1
ATOM 758 N N . ALA A 1 97 ? -13.329 -6.728 -5.624 1.00 63.22 97 ALA A N 1
ATOM 759 C CA . ALA A 1 97 ? -14.553 -7.434 -6.006 1.00 63.22 97 ALA A CA 1
ATOM 760 C C . ALA A 1 97 ? -14.790 -8.740 -5.218 1.00 63.22 97 ALA A C 1
ATOM 762 O O . ALA A 1 97 ? -15.933 -9.113 -4.962 1.00 63.22 97 ALA A O 1
ATOM 763 N N . GLN A 1 98 ? -13.739 -9.439 -4.774 1.00 60.91 98 GLN A N 1
ATOM 764 C CA . GLN A 1 98 ? -13.923 -10.685 -4.014 1.00 60.91 98 GLN A CA 1
ATOM 765 C C . GLN A 1 98 ? -14.520 -10.454 -2.618 1.00 60.91 98 GLN A C 1
ATOM 767 O O . GLN A 1 98 ? -15.203 -11.331 -2.091 1.00 60.91 98 GLN A O 1
ATOM 772 N N . LYS A 1 99 ? -14.320 -9.269 -2.023 1.00 58.53 99 LYS A N 1
ATOM 773 C CA . LYS A 1 99 ? -14.898 -8.939 -0.711 1.00 58.53 99 LYS A CA 1
ATOM 774 C C . LYS A 1 99 ? -16.372 -8.542 -0.771 1.00 58.53 99 LYS A C 1
ATOM 776 O O . LYS A 1 99 ? -17.082 -8.796 0.196 1.00 58.53 99 LYS A O 1
ATOM 781 N N . SER A 1 100 ? -16.855 -8.003 -1.893 1.00 50.09 100 SER A N 1
ATOM 782 C CA . SER A 1 100 ? -18.295 -7.780 -2.098 1.00 50.09 100 SER A CA 1
ATOM 783 C C . SER A 1 100 ? -19.042 -9.074 -2.448 1.00 50.09 100 SER A C 1
ATOM 785 O O . SER A 1 100 ? -20.213 -9.219 -2.104 1.00 50.09 100 SER A O 1
ATOM 787 N N . SER A 1 101 ? -18.364 -10.056 -3.055 1.00 46.22 101 SER A N 1
ATOM 788 C CA . SER A 1 101 ? -18.974 -11.341 -3.428 1.00 46.22 101 SER A CA 1
ATOM 789 C C . SER A 1 101 ? -19.236 -12.294 -2.252 1.00 46.22 101 SER A C 1
ATOM 791 O O . SER A 1 101 ? -20.001 -13.247 -2.411 1.00 46.22 101 SER A O 1
ATOM 793 N N . LEU A 1 102 ? -18.668 -12.049 -1.065 1.00 50.22 102 LEU A N 1
ATOM 794 C CA . LEU A 1 102 ? -18.952 -12.843 0.143 1.00 50.22 102 LEU A CA 1
ATOM 795 C C . LEU A 1 102 ? -20.384 -12.640 0.687 1.00 50.22 102 LEU A C 1
ATOM 797 O O . LEU A 1 102 ? -20.791 -13.359 1.595 1.00 50.22 102 LEU A O 1
ATOM 801 N N . GLY A 1 103 ? -21.166 -11.719 0.104 1.00 49.59 103 GLY A N 1
ATOM 802 C CA . GLY A 1 103 ? -22.595 -11.531 0.381 1.00 49.59 103 GLY A CA 1
ATOM 803 C C . GLY A 1 103 ? -23.556 -12.100 -0.672 1.00 49.59 103 GLY A C 1
ATOM 804 O O . GLY A 1 103 ? -24.766 -11.972 -0.508 1.00 49.59 103 GLY A O 1
ATOM 805 N N . GLY A 1 104 ? -23.080 -12.728 -1.750 1.00 48.44 104 GLY A N 1
ATOM 806 C CA . GLY A 1 104 ? -23.987 -13.145 -2.817 1.00 48.44 104 GLY A CA 1
ATOM 807 C C . GLY A 1 104 ? -23.354 -14.060 -3.846 1.00 48.44 104 GLY A C 1
ATOM 808 O O . GLY A 1 104 ? -22.848 -13.593 -4.858 1.00 48.44 104 GLY A O 1
ATOM 809 N N . SER A 1 105 ? -23.4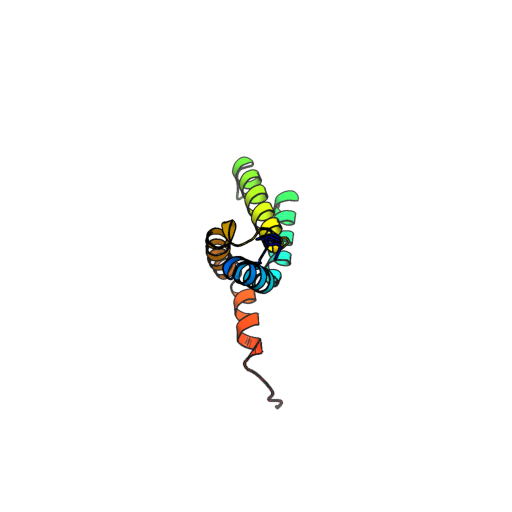34 -15.366 -3.602 1.00 47.81 105 SER A N 1
ATOM 810 C CA . SER A 1 105 ? -23.903 -16.358 -4.585 1.00 47.81 105 SER A CA 1
ATOM 811 C C . SER A 1 105 ? -23.814 -17.742 -3.962 1.00 47.81 105 SER A C 1
ATOM 813 O O . SER A 1 105 ? -22.939 -18.558 -4.247 1.00 47.81 105 SER A O 1
ATOM 815 N N . LYS A 1 106 ? -24.766 -17.998 -3.065 1.00 50.47 106 LYS A N 1
ATOM 816 C CA . LYS A 1 106 ? -25.144 -19.351 -2.693 1.00 50.47 106 LYS A CA 1
ATOM 817 C C . LYS A 1 106 ? -25.843 -19.956 -3.911 1.00 50.47 106 LYS A C 1
ATOM 819 O O . LYS A 1 106 ? -26.922 -19.511 -4.273 1.00 50.47 106 LYS A O 1
ATOM 824 N N . HIS A 1 107 ? -25.212 -20.977 -4.481 1.00 47.06 107 HIS A N 1
ATOM 825 C CA . HIS A 1 107 ? -25.859 -22.088 -5.172 1.00 47.06 107 HIS A CA 1
ATOM 826 C C . HIS A 1 107 ? -26.675 -21.763 -6.438 1.00 47.06 107 HIS A C 1
ATOM 828 O O . HIS A 1 107 ? -27.809 -21.300 -6.362 1.00 47.06 107 HIS A O 1
ATOM 834 N N . ARG A 1 108 ? -26.191 -22.243 -7.591 1.00 45.06 108 ARG A N 1
ATOM 835 C CA . ARG A 1 108 ? -27.001 -23.163 -8.403 1.00 45.06 108 ARG A CA 1
ATOM 836 C C . ARG A 1 108 ? -26.142 -23.998 -9.348 1.00 45.06 108 ARG A C 1
ATOM 838 O O . ARG A 1 108 ? -25.510 -23.494 -10.266 1.00 45.06 108 ARG A O 1
ATOM 845 N N . PHE A 1 109 ? -26.167 -25.294 -9.058 1.00 45.78 109 PHE A N 1
ATOM 846 C CA . PHE A 1 109 ? -25.865 -26.401 -9.954 1.00 45.78 109 PHE A CA 1
ATOM 847 C C . PHE A 1 109 ? -26.730 -26.390 -11.229 1.00 45.78 109 PHE A C 1
ATOM 849 O O . PHE A 1 109 ? -27.804 -25.783 -11.260 1.00 45.78 109 PHE A O 1
ATOM 856 N N . THR A 1 110 ? -26.298 -27.240 -12.171 1.00 41.81 110 THR A N 1
ATOM 857 C CA . THR A 1 110 ? -26.944 -27.744 -13.404 1.00 41.81 110 THR A CA 1
ATOM 858 C C . THR A 1 110 ? -26.774 -26.828 -14.621 1.00 41.81 110 THR A C 1
ATOM 860 O O . THR A 1 110 ? -27.037 -25.634 -14.541 1.00 41.81 110 THR A O 1
ATOM 863 N N . LYS A 1 111 ? -26.272 -27.318 -15.759 1.00 40.97 111 LYS A N 1
ATOM 864 C CA . LYS A 1 111 ? -26.608 -28.573 -16.449 1.00 40.97 111 LYS A CA 1
ATOM 865 C C . LYS A 1 111 ? -25.408 -29.173 -17.181 1.00 40.97 111 LYS A C 1
ATOM 867 O O . LYS A 1 111 ? -24.616 -28.377 -17.725 1.00 40.97 111 LYS A O 1
#

InterPro domains:
  IPR031373 Circadian-associated transcriptional repressor [PF15673] (1-111)
  IPR031373 Circadian-associated transcriptional repressor [PTHR35441] (3-108)